Protein AF-A0A965K8Q7-F1 (afdb_monomer_lite)

Foldseek 3Di:
DDLVVVQVVLVVLLVVLVVCVVVVPPCSLVSLVCSLPDPSYDLLSNLVSLLVQLVVCVVVVNLVSNLVSLVSCVVRPDCPDPCNVVSVVVCVVPVCSVPPDDDPPPPDPPDD

Radius of gyration: 16.24 Å; chains: 1; bounding box: 52×31×39 Å

pLDDT: mean 87.87, std 13.24, range [45.31, 97.56]

Structure (mmCIF, N/CA/C/O backbone):
data_AF-A0A965K8Q7-F1
#
_entry.id   AF-A0A965K8Q7-F1
#
loop_
_atom_site.group_PDB
_atom_site.id
_atom_site.type_symbol
_atom_site.label_atom_id
_atom_site.label_alt_id
_atom_site.label_comp_id
_atom_site.label_asym_id
_atom_site.label_entity_id
_atom_site.label_seq_id
_atom_site.pdbx_PDB_ins_code
_atom_site.Cartn_x
_atom_site.Cartn_y
_atom_site.Cartn_z
_atom_site.occupancy
_atom_site.B_iso_or_equiv
_atom_site.auth_seq_id
_atom_site.auth_comp_id
_atom_site.auth_asym_id
_atom_site.auth_atom_id
_atom_site.pdbx_PDB_model_num
ATOM 1 N N . ASN A 1 1 ? -11.328 13.770 20.396 1.00 59.31 1 ASN A N 1
ATOM 2 C CA . ASN A 1 1 ? -11.178 13.138 19.064 1.00 59.31 1 ASN A CA 1
ATOM 3 C C . ASN A 1 1 ? -11.236 11.619 19.219 1.00 59.31 1 ASN A C 1
ATOM 5 O O . ASN A 1 1 ? -10.295 11.060 19.767 1.00 59.31 1 ASN A O 1
ATOM 9 N N . SER A 1 2 ? -12.340 10.969 18.831 1.00 84.88 2 SER A N 1
ATOM 10 C CA . SER A 1 2 ? -12.549 9.521 19.048 1.00 84.88 2 SER A CA 1
ATOM 11 C C . SER A 1 2 ? -11.615 8.665 18.167 1.00 84.88 2 SER A C 1
ATOM 13 O O . SER A 1 2 ? -11.500 8.965 16.974 1.00 84.88 2 SER A O 1
ATOM 15 N N . PRO A 1 3 ? -10.973 7.600 18.696 1.00 83.50 3 PRO A N 1
ATOM 16 C CA . PRO A 1 3 ? -10.180 6.652 17.903 1.00 83.50 3 PRO A CA 1
ATOM 17 C C . PRO A 1 3 ? -10.949 6.058 16.714 1.00 83.50 3 PRO A C 1
ATOM 19 O O . PRO A 1 3 ? -10.395 5.929 15.623 1.00 83.50 3 PRO A O 1
ATOM 22 N N . LEU A 1 4 ? -12.248 5.788 16.891 1.00 87.06 4 LEU A N 1
ATOM 23 C CA . LEU A 1 4 ? -13.119 5.276 15.831 1.00 87.06 4 LEU A CA 1
ATOM 24 C C . LEU A 1 4 ? -13.253 6.271 14.670 1.00 87.06 4 LEU A C 1
ATOM 26 O O . LEU A 1 4 ? -13.121 5.889 13.510 1.00 87.06 4 LEU A O 1
ATOM 30 N N . LEU A 1 5 ? -13.463 7.557 14.970 1.00 89.56 5 LEU A N 1
ATOM 31 C CA . LEU A 1 5 ? -13.584 8.597 13.941 1.00 89.56 5 LEU A CA 1
ATOM 32 C C . LEU A 1 5 ? -12.289 8.740 13.132 1.00 89.56 5 LEU A C 1
ATOM 34 O O . LEU A 1 5 ? -12.339 8.890 11.913 1.00 89.56 5 LEU A O 1
ATOM 38 N N . LYS A 1 6 ? -11.126 8.634 13.787 1.00 85.94 6 LYS A N 1
ATOM 39 C CA . LYS A 1 6 ? -9.825 8.651 13.100 1.00 85.94 6 LYS A CA 1
ATOM 40 C C . LYS A 1 6 ? -9.638 7.440 12.186 1.00 85.94 6 LYS A C 1
ATOM 42 O O . LYS A 1 6 ? -9.162 7.597 11.061 1.00 85.94 6 LYS A O 1
ATOM 47 N N . ALA A 1 7 ? -10.023 6.249 12.644 1.00 88.69 7 ALA A N 1
ATOM 48 C CA . ALA A 1 7 ? -9.950 5.034 11.840 1.00 88.69 7 ALA A CA 1
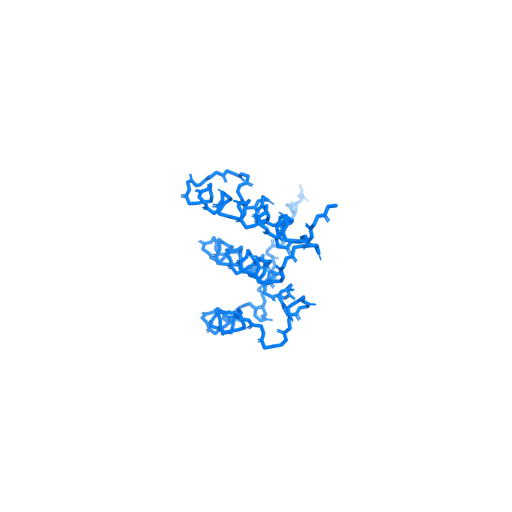ATOM 49 C C . ALA A 1 7 ? -10.856 5.124 10.599 1.00 88.69 7 ALA A C 1
ATOM 51 O O . ALA A 1 7 ? -10.405 4.838 9.490 1.00 88.69 7 ALA A O 1
ATOM 52 N N . LEU A 1 8 ? -12.097 5.601 10.762 1.00 94.00 8 LEU A N 1
ATOM 53 C CA . LEU A 1 8 ? -13.034 5.814 9.653 1.00 94.00 8 LEU A CA 1
ATOM 54 C C . LEU A 1 8 ? -12.523 6.857 8.654 1.00 94.00 8 LEU A C 1
ATOM 56 O O . LEU A 1 8 ? -12.528 6.602 7.451 1.00 94.00 8 LEU A O 1
ATOM 60 N N . ALA A 1 9 ? -12.013 7.994 9.137 1.00 92.81 9 ALA A N 1
ATOM 61 C CA . ALA A 1 9 ? -11.424 9.018 8.277 1.00 92.81 9 ALA A CA 1
ATOM 62 C C . ALA A 1 9 ? -10.213 8.482 7.498 1.00 92.81 9 ALA A C 1
ATOM 64 O O . ALA A 1 9 ? -10.075 8.733 6.304 1.00 92.81 9 ALA A O 1
ATOM 65 N N . THR A 1 10 ? -9.353 7.694 8.150 1.00 94.75 10 THR A N 1
ATOM 66 C CA . THR A 1 10 ? -8.202 7.060 7.492 1.00 94.75 10 THR A CA 1
ATOM 67 C C . THR A 1 10 ? -8.648 6.079 6.417 1.00 94.75 10 THR A C 1
ATOM 69 O O . THR A 1 10 ? -8.096 6.090 5.321 1.00 94.75 10 THR A O 1
ATOM 72 N N . ARG A 1 11 ? -9.682 5.279 6.691 1.00 96.44 11 ARG A N 1
ATOM 73 C CA . ARG A 1 11 ? -10.253 4.350 5.716 1.00 96.44 11 ARG A CA 1
ATOM 74 C C . ARG A 1 11 ? -10.825 5.081 4.500 1.00 96.44 11 ARG A C 1
ATOM 76 O O . ARG A 1 11 ? -10.546 4.683 3.376 1.00 96.44 11 ARG A O 1
ATOM 83 N N . ALA A 1 12 ? -11.566 6.168 4.712 1.00 96.62 12 ALA A N 1
ATOM 84 C CA . ALA A 1 12 ? -12.092 6.992 3.624 1.00 96.62 12 ALA A CA 1
ATOM 85 C C . ALA A 1 12 ? -10.968 7.600 2.768 1.00 96.62 12 ALA A C 1
ATOM 87 O O . ALA A 1 12 ? -11.025 7.532 1.542 1.00 96.62 12 ALA A O 1
ATOM 88 N N . ARG A 1 13 ? -9.911 8.129 3.405 1.00 96.31 13 ARG A N 1
ATOM 89 C CA . ARG A 1 13 ? -8.728 8.639 2.695 1.00 96.31 13 ARG A CA 1
ATOM 90 C C . ARG A 1 13 ? -8.021 7.551 1.900 1.00 96.31 13 ARG A C 1
ATOM 92 O O . ARG A 1 13 ? -7.647 7.803 0.766 1.00 96.31 13 ARG A O 1
ATOM 99 N N . LEU A 1 14 ? -7.865 6.357 2.470 1.00 97.31 14 LEU A N 1
ATOM 100 C CA . LEU A 1 14 ? -7.265 5.223 1.773 1.00 97.31 14 LEU A CA 1
ATOM 101 C C . LEU A 1 14 ? -8.040 4.897 0.496 1.00 97.31 14 LEU A C 1
ATOM 103 O O . LEU A 1 14 ? -7.437 4.865 -0.568 1.00 97.31 14 LEU A O 1
ATOM 107 N N . TYR A 1 15 ? -9.364 4.739 0.577 1.00 97.44 15 TYR A N 1
ATOM 108 C CA . TYR A 1 15 ? -10.180 4.472 -0.612 1.00 97.44 15 TYR A CA 1
ATOM 109 C C . TYR A 1 15 ? -10.080 5.582 -1.658 1.00 97.44 15 TYR A C 1
ATOM 111 O O . TYR A 1 15 ? -9.834 5.286 -2.822 1.00 97.44 15 TYR A O 1
ATOM 119 N N . ALA A 1 16 ? -10.202 6.848 -1.250 1.00 97.31 16 ALA A N 1
ATOM 120 C CA . ALA A 1 16 ? -10.076 7.973 -2.173 1.00 97.31 16 ALA A CA 1
ATOM 121 C C . ALA A 1 16 ? -8.707 7.984 -2.874 1.00 97.31 16 ALA A C 1
ATOM 123 O O . ALA A 1 16 ? -8.629 8.177 -4.083 1.00 97.31 16 ALA A O 1
ATOM 124 N N . THR A 1 17 ? -7.630 7.731 -2.131 1.00 97.56 17 THR A N 1
ATOM 125 C CA . THR A 1 17 ? -6.277 7.653 -2.684 1.00 97.56 17 THR A CA 1
ATOM 126 C C . THR A 1 17 ? -6.115 6.494 -3.666 1.00 97.56 17 THR A C 1
ATOM 128 O O . THR A 1 17 ? -5.474 6.672 -4.695 1.00 97.56 17 THR A O 1
ATOM 131 N N . LEU A 1 18 ? -6.701 5.327 -3.390 1.00 97.19 18 LEU A N 1
ATOM 132 C CA . LEU A 1 18 ? -6.644 4.180 -4.302 1.00 97.19 18 LEU A CA 1
ATOM 133 C C . LEU A 1 18 ? -7.373 4.467 -5.617 1.00 97.19 18 LEU A C 1
ATOM 135 O O . LEU A 1 18 ? -6.849 4.144 -6.674 1.00 97.19 18 LEU A O 1
ATOM 139 N N . THR A 1 19 ? -8.529 5.135 -5.568 1.00 97.50 19 THR A N 1
ATOM 140 C CA . THR A 1 19 ? -9.231 5.582 -6.781 1.00 97.50 19 THR A CA 1
ATOM 141 C C . THR A 1 19 ? -8.377 6.547 -7.598 1.00 97.50 19 THR A C 1
ATOM 143 O O . THR A 1 19 ? -8.271 6.405 -8.808 1.00 97.50 19 THR A O 1
ATOM 146 N N . ARG A 1 20 ? -7.716 7.508 -6.946 1.00 96.81 20 ARG A N 1
ATOM 147 C CA . ARG A 1 20 ? -6.804 8.442 -7.625 1.00 96.81 20 ARG A CA 1
ATOM 148 C C . ARG A 1 20 ? -5.592 7.740 -8.232 1.00 96.81 20 ARG A C 1
ATOM 150 O O . ARG A 1 20 ? -5.138 8.127 -9.304 1.00 96.81 20 ARG A O 1
ATOM 157 N N . LEU A 1 21 ? -5.077 6.714 -7.553 1.00 95.38 21 LEU A N 1
ATOM 158 C CA . LEU A 1 21 ? -3.961 5.910 -8.042 1.00 95.38 21 LEU A CA 1
ATOM 159 C C . LEU A 1 21 ? -4.349 5.147 -9.313 1.00 95.38 21 LEU A C 1
ATOM 161 O O . LEU A 1 21 ? -3.592 5.166 -10.276 1.00 95.38 21 LEU A O 1
ATOM 165 N N . ASP A 1 22 ? -5.538 4.542 -9.327 1.00 94.31 22 ASP A N 1
ATOM 166 C CA . ASP A 1 22 ? -6.096 3.842 -10.493 1.00 94.31 22 ASP A CA 1
ATOM 167 C C . ASP A 1 22 ? -6.311 4.788 -11.691 1.00 94.31 22 ASP A C 1
ATOM 169 O O . ASP A 1 22 ? -6.073 4.429 -12.841 1.00 94.31 22 ASP A O 1
ATOM 173 N N . LEU A 1 23 ? -6.656 6.050 -11.418 1.00 95.88 23 LEU A N 1
ATOM 174 C CA . LEU A 1 23 ? -6.758 7.113 -12.424 1.00 95.88 23 LEU A CA 1
ATOM 175 C C . LEU A 1 23 ? -5.399 7.697 -12.862 1.00 95.88 23 LEU A C 1
ATOM 177 O O . LEU A 1 23 ? -5.362 8.580 -13.720 1.00 95.88 23 LEU A O 1
ATOM 181 N N . GLY A 1 24 ? -4.283 7.242 -12.285 1.00 92.88 24 GLY A N 1
ATOM 182 C CA . GLY A 1 24 ? -2.942 7.726 -12.621 1.00 92.88 24 GLY A CA 1
ATOM 183 C C . GLY A 1 24 ? -2.634 9.144 -12.125 1.00 92.88 24 GLY A C 1
ATOM 184 O O . GLY A 1 24 ? -1.783 9.830 -12.696 1.00 92.88 24 GLY A O 1
ATOM 185 N N . GLU A 1 25 ? -3.311 9.621 -11.076 1.00 95.81 25 GLU A N 1
ATOM 186 C CA . GLU A 1 25 ? -3.036 10.944 -10.514 1.00 95.81 25 GLU A CA 1
ATOM 187 C C . GLU A 1 25 ? -1.646 11.006 -9.857 1.00 95.81 25 GLU A C 1
ATOM 189 O O . GLU A 1 25 ? -1.297 10.195 -8.997 1.00 95.81 25 GLU A O 1
ATOM 194 N N . LYS A 1 26 ? -0.864 12.039 -10.203 1.00 88.19 26 LYS A N 1
ATOM 195 C CA . LYS A 1 26 ? 0.545 12.193 -9.788 1.00 88.19 26 LYS A CA 1
ATOM 196 C C . LYS A 1 26 ? 0.767 12.212 -8.270 1.00 88.19 26 LYS A C 1
ATOM 198 O O . LYS A 1 26 ? 1.838 11.835 -7.808 1.00 88.19 26 LYS A O 1
ATOM 203 N N . GLU A 1 27 ? -0.217 12.663 -7.495 1.00 92.75 27 GLU A N 1
ATOM 204 C CA . GLU A 1 27 ? -0.102 12.811 -6.035 1.00 92.75 27 GLU A CA 1
ATOM 205 C C . GLU A 1 27 ? -0.666 11.616 -5.250 1.00 92.75 27 GLU A C 1
ATOM 207 O O . GLU A 1 27 ? -0.580 11.584 -4.014 1.00 92.75 27 GLU A O 1
ATOM 212 N N . ALA A 1 28 ? -1.242 10.625 -5.939 1.00 94.44 28 ALA A N 1
ATOM 213 C CA . ALA A 1 28 ? -1.890 9.491 -5.293 1.00 94.44 28 ALA A CA 1
ATOM 214 C C . ALA A 1 28 ? -0.891 8.652 -4.485 1.00 94.44 28 ALA A C 1
ATOM 216 O O . ALA A 1 28 ? -1.155 8.312 -3.334 1.00 94.44 28 ALA A O 1
ATOM 217 N N . GLU A 1 29 ? 0.297 8.391 -5.028 1.00 95.06 29 GLU A N 1
ATOM 218 C CA . GLU A 1 29 ? 1.333 7.633 -4.316 1.00 95.06 29 GLU A CA 1
ATOM 219 C C . GLU A 1 29 ? 1.856 8.366 -3.086 1.00 95.06 29 GLU A C 1
ATOM 221 O O . GLU A 1 29 ? 2.009 7.754 -2.032 1.00 95.06 29 GLU A O 1
ATOM 226 N N . THR A 1 30 ? 2.058 9.682 -3.174 1.00 96.25 30 THR A N 1
ATOM 227 C CA . THR A 1 30 ? 2.450 10.507 -2.021 1.00 96.25 30 THR A CA 1
ATOM 228 C C . THR A 1 30 ? 1.379 10.466 -0.932 1.00 96.25 30 THR A C 1
ATOM 230 O O . THR A 1 30 ? 1.679 10.283 0.250 1.00 96.25 30 THR A O 1
ATOM 233 N N . SER A 1 31 ? 0.108 10.565 -1.325 1.00 96.25 31 SER A N 1
ATOM 234 C CA . SER A 1 31 ? -1.020 10.441 -0.402 1.00 96.25 31 SER A CA 1
ATOM 235 C C . SER A 1 31 ? -1.078 9.048 0.232 1.00 96.25 31 SER A C 1
ATOM 237 O O . SER A 1 31 ? -1.351 8.923 1.427 1.00 96.25 31 SER A O 1
ATOM 239 N N . LEU A 1 32 ? -0.770 7.995 -0.525 1.00 97.12 32 LEU A N 1
ATOM 240 C CA . LEU A 1 32 ? -0.780 6.618 -0.038 1.00 97.12 32 LEU A CA 1
ATOM 241 C C . LEU A 1 32 ? 0.385 6.356 0.922 1.00 97.12 32 LEU A C 1
ATOM 243 O O . LEU A 1 32 ? 0.191 5.756 1.981 1.00 97.12 32 LEU A O 1
ATOM 247 N N . ALA A 1 33 ? 1.566 6.885 0.601 1.00 97.06 33 ALA A N 1
ATOM 248 C CA . ALA A 1 33 ? 2.740 6.866 1.464 1.00 97.06 33 ALA A CA 1
ATOM 249 C C . ALA A 1 33 ? 2.457 7.556 2.803 1.00 97.06 33 ALA A C 1
ATOM 251 O O . ALA A 1 33 ? 2.820 7.021 3.850 1.00 97.06 33 ALA A O 1
ATOM 252 N N . SER A 1 34 ? 1.717 8.672 2.802 1.00 96.62 34 SER A N 1
ATOM 253 C CA . SER A 1 34 ? 1.326 9.346 4.047 1.00 96.62 34 SER A CA 1
ATOM 254 C C . SER A 1 34 ? 0.488 8.445 4.969 1.00 96.62 34 SER A C 1
ATOM 256 O O . SER A 1 34 ? 0.690 8.445 6.182 1.00 96.62 34 SER A O 1
ATOM 258 N N . ILE A 1 35 ? -0.398 7.613 4.404 1.00 95.88 35 ILE A N 1
ATOM 259 C CA . ILE A 1 35 ? -1.222 6.657 5.160 1.00 95.88 35 ILE A CA 1
ATOM 260 C C . ILE A 1 35 ? -0.365 5.509 5.693 1.00 95.88 35 ILE A C 1
ATOM 262 O O . ILE A 1 35 ? -0.497 5.146 6.859 1.00 95.88 35 ILE A O 1
ATOM 266 N N . ALA A 1 36 ? 0.527 4.951 4.871 1.00 96.31 36 ALA A N 1
ATOM 267 C CA . ALA A 1 36 ? 1.472 3.923 5.308 1.00 96.31 36 ALA A CA 1
ATOM 268 C C . ALA A 1 36 ? 2.352 4.422 6.474 1.00 96.31 36 ALA A C 1
ATOM 270 O O . ALA A 1 36 ? 2.669 3.686 7.421 1.00 96.31 36 ALA A O 1
ATOM 271 N N . GLU A 1 37 ? 2.738 5.696 6.431 1.00 95.31 37 GLU A N 1
ATOM 272 C CA . GLU A 1 37 ? 3.648 6.278 7.403 1.00 95.31 37 GLU A CA 1
ATOM 273 C C . GLU A 1 37 ? 2.979 6.731 8.709 1.00 95.31 37 GLU A C 1
ATOM 275 O O . GLU A 1 37 ? 3.640 6.669 9.753 1.00 95.31 37 GLU A O 1
ATOM 280 N N . ASP A 1 38 ? 1.686 7.071 8.684 1.00 93.25 38 ASP A N 1
ATOM 281 C CA . ASP A 1 38 ? 0.904 7.550 9.831 1.00 93.25 38 ASP A CA 1
ATOM 282 C C . ASP A 1 38 ? 0.855 6.522 10.974 1.00 93.25 38 ASP A C 1
ATOM 284 O O . ASP A 1 38 ? 0.174 5.503 10.906 1.00 93.25 38 ASP A O 1
ATOM 288 N N . LYS A 1 39 ? 1.569 6.800 12.071 1.00 90.00 39 LYS A N 1
ATOM 289 C CA . LYS A 1 39 ? 1.617 5.935 13.267 1.00 90.00 39 LYS A CA 1
ATOM 290 C C . LYS A 1 39 ? 0.314 5.924 14.071 1.00 90.00 39 LYS A C 1
ATOM 292 O O . LYS A 1 39 ? 0.190 5.138 15.002 1.00 90.00 39 LYS A O 1
ATOM 297 N N . THR A 1 40 ? -0.617 6.820 13.763 1.00 89.00 40 THR A N 1
ATOM 298 C CA . THR A 1 40 ? -1.915 6.918 14.438 1.00 89.00 40 THR A CA 1
ATOM 299 C C . THR A 1 40 ? -3.024 6.183 13.686 1.00 89.00 40 THR A C 1
ATOM 301 O O . THR A 1 40 ? -4.120 6.016 14.225 1.00 89.00 40 THR A O 1
ATOM 304 N N . ALA A 1 41 ? -2.742 5.730 12.462 1.00 90.62 41 ALA A N 1
ATOM 305 C CA . ALA A 1 41 ? -3.637 4.907 11.669 1.00 90.62 41 ALA A CA 1
ATOM 306 C C . ALA A 1 41 ? -3.634 3.442 12.152 1.00 90.62 41 ALA A C 1
ATOM 308 O O . ALA A 1 41 ? -2.608 2.951 12.622 1.00 90.62 41 ALA A O 1
ATOM 309 N N . PRO A 1 42 ? -4.751 2.707 11.996 1.00 90.94 42 PRO A N 1
ATOM 310 C CA . PRO A 1 42 ? -4.772 1.265 12.223 1.00 90.94 42 PRO A CA 1
ATOM 311 C C . PRO A 1 42 ? -3.748 0.534 11.345 1.00 90.94 42 PRO A C 1
ATOM 313 O O . PRO A 1 42 ? -3.709 0.758 10.132 1.00 90.94 42 PRO A O 1
ATOM 316 N N . ASP A 1 43 ? -2.986 -0.392 11.930 1.00 92.00 43 ASP A N 1
ATOM 317 C CA . ASP A 1 43 ? -1.950 -1.164 11.224 1.00 92.00 43 ASP A CA 1
ATOM 318 C C . ASP A 1 43 ? -2.487 -1.906 10.001 1.00 92.00 43 ASP A C 1
ATOM 320 O O . ASP A 1 43 ? -1.818 -1.974 8.972 1.00 92.00 43 ASP A O 1
ATOM 324 N N . THR A 1 44 ? -3.745 -2.347 10.049 1.00 92.81 44 THR A N 1
ATOM 325 C CA . THR A 1 44 ? -4.410 -2.959 8.899 1.00 92.81 44 THR A CA 1
ATOM 326 C C . THR A 1 44 ? -4.508 -2.023 7.699 1.00 92.81 44 THR A C 1
ATOM 328 O O . THR A 1 44 ? -4.270 -2.450 6.576 1.00 92.81 44 THR A O 1
ATOM 331 N N . LEU A 1 45 ? -4.798 -0.739 7.899 1.00 94.81 45 LEU A N 1
ATOM 332 C CA . LEU A 1 45 ? -4.869 0.215 6.787 1.00 94.81 45 LEU A CA 1
ATOM 333 C C . 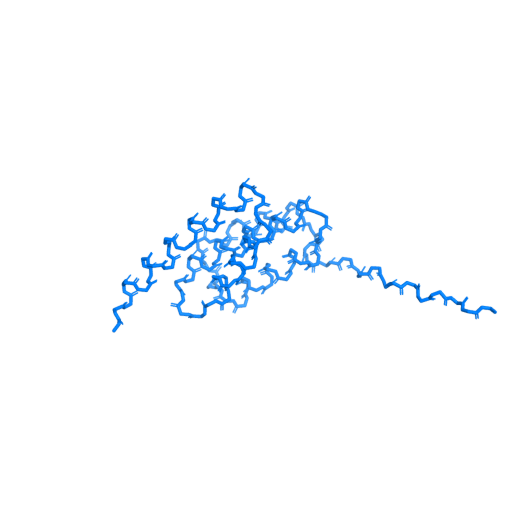LEU A 1 45 ? -3.470 0.593 6.290 1.00 94.81 45 LEU A C 1
ATOM 335 O O . LEU A 1 45 ? -3.251 0.731 5.088 1.00 94.81 45 LEU A O 1
ATOM 339 N N . ARG A 1 46 ? -2.515 0.710 7.217 1.00 95.00 46 ARG A N 1
ATOM 340 C CA . ARG A 1 46 ? -1.116 1.034 6.912 1.00 95.00 46 ARG A CA 1
ATOM 341 C C . ARG A 1 46 ? -0.452 -0.069 6.096 1.00 95.00 46 ARG A C 1
ATOM 343 O O . ARG A 1 46 ? 0.172 0.222 5.085 1.00 95.00 46 ARG A O 1
ATOM 350 N N . GLY A 1 47 ? -0.615 -1.324 6.510 1.00 95.31 47 GLY A N 1
ATOM 351 C CA . GLY A 1 47 ? -0.040 -2.473 5.817 1.00 95.31 47 GLY A CA 1
ATOM 352 C C . GLY A 1 47 ? -0.599 -2.646 4.408 1.00 95.31 47 GLY A C 1
ATOM 353 O O . GLY A 1 47 ? 0.169 -2.907 3.489 1.00 95.31 47 GLY A O 1
ATOM 354 N N . TYR A 1 48 ? -1.895 -2.386 4.205 1.00 96.31 48 TYR A N 1
ATOM 355 C CA . TYR A 1 48 ? -2.470 -2.400 2.860 1.00 96.31 48 TYR A CA 1
ATOM 356 C C . TYR A 1 48 ? -1.852 -1.319 1.967 1.00 96.31 48 TYR A C 1
ATOM 358 O O . TYR A 1 48 ? -1.442 -1.600 0.844 1.00 96.31 48 TYR A O 1
ATOM 366 N N . ALA A 1 49 ? -1.709 -0.093 2.484 1.00 97.06 49 ALA A N 1
ATOM 367 C CA . ALA A 1 49 ? -1.046 0.986 1.757 1.00 97.06 49 ALA A CA 1
ATOM 368 C C . ALA A 1 49 ? 0.402 0.622 1.376 1.00 97.06 49 ALA A C 1
ATOM 370 O O . ALA A 1 49 ? 0.810 0.869 0.244 1.00 97.06 49 ALA A O 1
ATOM 371 N N . MET A 1 50 ? 1.157 -0.017 2.279 1.00 97.31 50 MET A N 1
ATOM 372 C CA . MET A 1 50 ? 2.520 -0.492 1.999 1.00 97.31 50 MET A CA 1
ATOM 373 C C . MET A 1 50 ? 2.557 -1.554 0.893 1.00 97.31 50 MET A C 1
ATOM 375 O O . MET A 1 50 ? 3.413 -1.463 0.017 1.00 97.31 50 MET A O 1
ATOM 379 N N . ILE A 1 51 ? 1.628 -2.520 0.885 1.00 96.31 51 ILE A N 1
ATOM 380 C CA . ILE A 1 51 ? 1.548 -3.538 -0.179 1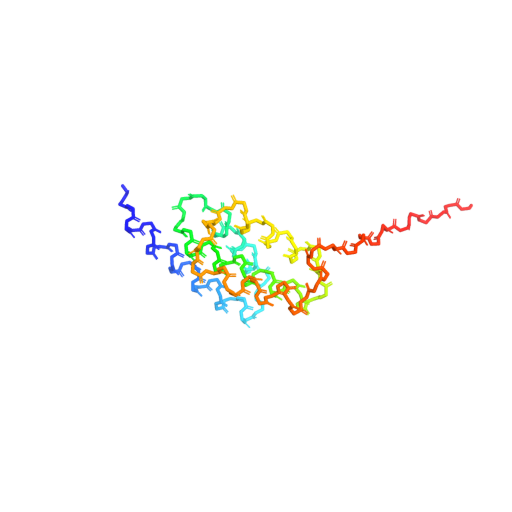.00 96.31 51 ILE A CA 1
ATOM 381 C C . ILE A 1 51 ? 1.270 -2.904 -1.537 1.00 96.31 51 ILE A C 1
ATOM 383 O O . ILE A 1 51 ? 1.919 -3.249 -2.524 1.00 96.31 51 ILE A O 1
ATOM 387 N N . ILE A 1 52 ? 0.322 -1.971 -1.603 1.00 97.06 52 ILE A N 1
ATOM 388 C CA . ILE A 1 52 ? 0.007 -1.296 -2.862 1.00 97.06 52 ILE A CA 1
ATOM 389 C C . ILE A 1 52 ? 1.209 -0.479 -3.342 1.00 97.06 52 ILE A C 1
ATOM 391 O O . ILE A 1 52 ? 1.568 -0.568 -4.509 1.00 97.06 52 ILE A O 1
ATOM 395 N N . LEU A 1 53 ? 1.899 0.241 -2.453 1.00 97.38 53 LEU A N 1
ATOM 396 C CA . LEU A 1 53 ? 3.114 0.978 -2.812 1.00 97.38 53 LEU A CA 1
ATOM 397 C C . LEU A 1 53 ? 4.247 0.060 -3.294 1.00 97.38 53 LEU A C 1
ATOM 399 O O . LEU A 1 53 ? 4.954 0.417 -4.237 1.00 97.38 53 LEU A O 1
ATOM 403 N N . ALA A 1 54 ? 4.411 -1.118 -2.685 1.00 96.31 54 ALA A N 1
ATOM 404 C CA . ALA A 1 54 ? 5.392 -2.104 -3.125 1.00 96.31 54 ALA A CA 1
ATOM 405 C C . ALA A 1 54 ? 5.080 -2.621 -4.538 1.00 96.31 54 ALA A C 1
ATOM 407 O O . ALA A 1 54 ? 5.949 -2.586 -5.406 1.00 96.31 54 ALA A O 1
ATOM 408 N N . ASN A 1 55 ? 3.831 -3.021 -4.791 1.00 95.31 55 ASN A N 1
ATOM 409 C CA . ASN A 1 55 ? 3.379 -3.472 -6.110 1.00 95.31 55 ASN A CA 1
ATOM 410 C C . ASN A 1 55 ? 3.511 -2.377 -7.177 1.00 95.31 55 ASN A C 1
ATOM 412 O O . ASN A 1 55 ? 4.008 -2.626 -8.271 1.00 95.31 55 ASN A O 1
ATOM 416 N N . THR A 1 56 ? 3.121 -1.145 -6.853 1.00 94.94 56 THR A N 1
ATOM 417 C CA . THR A 1 56 ? 3.244 -0.002 -7.764 1.00 94.94 56 THR A CA 1
ATOM 418 C C . THR A 1 56 ? 4.702 0.281 -8.134 1.00 94.94 56 THR A C 1
ATOM 420 O O . THR A 1 56 ? 4.996 0.581 -9.291 1.00 94.94 56 THR A O 1
ATOM 423 N N . ALA A 1 57 ? 5.635 0.140 -7.187 1.00 94.56 57 ALA A N 1
ATOM 424 C CA . ALA A 1 57 ? 7.064 0.261 -7.464 1.00 94.56 57 ALA A CA 1
ATOM 425 C C . ALA A 1 57 ? 7.582 -0.890 -8.350 1.00 94.56 57 ALA A C 1
ATOM 427 O O . ALA A 1 57 ? 8.280 -0.633 -9.332 1.00 94.56 57 ALA A O 1
ATOM 428 N N . LEU A 1 58 ? 7.179 -2.135 -8.076 1.00 93.62 58 LEU A N 1
ATOM 429 C CA . LEU A 1 58 ? 7.536 -3.301 -8.897 1.00 93.62 58 LEU A CA 1
ATOM 430 C C . LEU A 1 58 ? 7.048 -3.184 -10.341 1.00 93.62 58 LEU A C 1
ATOM 432 O O . LEU A 1 58 ? 7.815 -3.452 -11.261 1.00 93.62 58 LEU A O 1
ATOM 436 N N . ASN A 1 59 ? 5.827 -2.691 -10.555 1.00 92.19 59 ASN A N 1
ATOM 437 C CA . ASN A 1 59 ? 5.280 -2.459 -11.895 1.00 92.19 59 ASN A CA 1
ATOM 438 C C . ASN A 1 59 ? 6.109 -1.460 -12.722 1.00 92.19 59 ASN A C 1
ATOM 440 O O . ASN A 1 59 ? 6.017 -1.444 -13.947 1.00 92.19 59 ASN A O 1
ATOM 444 N N . ARG A 1 60 ? 6.936 -0.633 -12.069 1.00 92.06 60 ARG A N 1
ATOM 445 C CA . ARG A 1 60 ? 7.889 0.281 -12.717 1.00 92.06 60 ARG A CA 1
ATOM 446 C C . ARG A 1 60 ? 9.319 -0.260 -12.788 1.00 92.06 60 ARG A C 1
ATOM 448 O O . ARG A 1 60 ? 10.214 0.466 -13.212 1.00 92.06 60 ARG A O 1
ATOM 455 N N . GLY A 1 61 ? 9.555 -1.491 -12.342 1.00 90.44 61 GLY A N 1
ATOM 456 C CA . GLY A 1 61 ? 10.894 -2.069 -12.205 1.00 90.44 61 GLY A CA 1
ATOM 457 C C . GLY A 1 61 ? 11.702 -1.497 -11.034 1.00 90.44 61 GLY A C 1
ATOM 458 O O . GLY A 1 61 ? 12.902 -1.745 -10.932 1.00 90.44 61 GLY A O 1
ATOM 459 N N . ASP A 1 62 ? 11.075 -0.746 -10.127 1.00 92.06 62 ASP A N 1
ATOM 460 C CA . ASP A 1 62 ? 11.739 -0.105 -8.994 1.00 92.06 62 ASP A CA 1
ATOM 461 C C . ASP A 1 62 ? 11.775 -1.037 -7.773 1.00 92.06 62 ASP A C 1
ATOM 463 O O . ASP A 1 62 ? 11.040 -0.890 -6.791 1.00 92.06 62 ASP A O 1
ATOM 467 N N . SER A 1 63 ? 12.658 -2.035 -7.848 1.00 91.31 63 SER A N 1
ATOM 468 C CA . SER A 1 63 ? 12.831 -3.040 -6.788 1.00 91.31 63 SER A CA 1
ATOM 469 C C . SER A 1 63 ? 13.323 -2.435 -5.465 1.00 91.31 63 SER A C 1
ATOM 471 O O . SER A 1 63 ? 13.039 -2.975 -4.398 1.00 91.31 63 SER A O 1
ATOM 473 N N . ILE A 1 64 ? 14.030 -1.300 -5.506 1.00 91.50 64 ILE A N 1
ATOM 474 C CA . ILE A 1 64 ? 14.565 -0.632 -4.309 1.00 91.50 64 ILE A CA 1
ATOM 475 C C . ILE A 1 64 ? 13.427 -0.004 -3.506 1.00 91.50 64 ILE A C 1
ATOM 477 O O . ILE A 1 64 ? 13.314 -0.242 -2.299 1.00 91.50 64 ILE A O 1
ATOM 481 N N . ASN A 1 65 ? 12.552 0.768 -4.160 1.00 92.62 65 ASN A N 1
ATOM 482 C CA . ASN A 1 65 ? 11.398 1.339 -3.470 1.00 92.62 65 ASN A CA 1
ATOM 483 C C . ASN A 1 65 ? 10.389 0.265 -3.062 1.00 92.62 65 ASN A C 1
ATOM 485 O O . ASN A 1 65 ? 9.794 0.381 -1.990 1.00 92.62 65 ASN A O 1
ATOM 489 N N . ALA A 1 66 ? 10.239 -0.811 -3.836 1.00 95.25 66 ALA A N 1
ATOM 490 C CA . ALA A 1 66 ? 9.424 -1.943 -3.414 1.00 95.25 66 ALA A CA 1
ATOM 491 C C . ALA A 1 66 ? 9.964 -2.592 -2.126 1.00 95.25 66 ALA A C 1
ATOM 493 O O . ALA A 1 66 ? 9.231 -2.732 -1.142 1.00 95.25 66 ALA A O 1
ATOM 494 N N . ALA A 1 67 ? 11.268 -2.889 -2.078 1.00 94.19 67 ALA A N 1
ATOM 495 C CA . ALA A 1 67 ? 11.922 -3.456 -0.901 1.00 94.19 67 ALA A CA 1
ATOM 496 C C . ALA A 1 67 ? 11.826 -2.527 0.321 1.00 94.19 67 ALA A C 1
ATOM 498 O O . ALA A 1 67 ? 11.653 -2.997 1.447 1.00 94.19 67 ALA A O 1
ATOM 499 N N . LYS A 1 68 ? 11.880 -1.200 0.129 1.00 95.12 68 LYS A N 1
ATOM 500 C CA . LYS A 1 68 ? 11.658 -0.220 1.207 1.00 95.12 68 LYS A CA 1
ATOM 501 C C . LYS A 1 68 ? 10.313 -0.447 1.904 1.00 95.12 68 LYS A C 1
ATOM 503 O O . LYS A 1 68 ? 10.274 -0.444 3.135 1.00 95.12 68 LYS A O 1
ATOM 508 N N . TRP A 1 69 ? 9.229 -0.639 1.151 1.00 96.12 69 TRP A N 1
ATOM 509 C CA . TRP A 1 69 ? 7.891 -0.832 1.721 1.00 96.12 69 TRP A CA 1
ATOM 510 C C . TRP A 1 69 ? 7.740 -2.185 2.415 1.00 96.12 69 TRP A C 1
ATOM 512 O O . TRP A 1 69 ? 7.186 -2.235 3.511 1.00 96.12 69 TRP A O 1
ATOM 522 N N . ILE A 1 70 ? 8.319 -3.250 1.858 1.00 94.94 70 ILE A N 1
ATOM 523 C CA . ILE A 1 70 ? 8.328 -4.580 2.489 1.00 94.94 70 ILE A CA 1
ATOM 524 C C . ILE A 1 70 ? 9.107 -4.575 3.805 1.00 94.94 70 ILE A C 1
ATOM 526 O O . ILE A 1 70 ? 8.582 -4.984 4.840 1.00 94.94 70 ILE A O 1
ATOM 530 N N . ASN A 1 71 ? 10.300 -3.985 3.815 1.00 92.94 71 ASN A N 1
ATOM 531 C CA . ASN A 1 71 ? 11.080 -3.810 5.040 1.00 92.94 71 ASN A CA 1
ATOM 532 C C . ASN A 1 71 ? 10.349 -2.944 6.077 1.00 92.94 71 ASN A C 1
ATOM 534 O O . ASN A 1 71 ? 10.541 -3.099 7.285 1.00 92.94 71 ASN A O 1
ATOM 538 N N . LEU A 1 72 ? 9.528 -1.991 5.627 1.00 93.12 72 LEU A N 1
ATOM 539 C CA . LEU A 1 72 ? 8.717 -1.176 6.522 1.00 93.12 72 LEU A CA 1
ATOM 540 C C . LEU A 1 72 ? 7.586 -1.987 7.161 1.00 93.12 72 LEU A C 1
ATOM 542 O O . LEU A 1 72 ? 7.300 -1.771 8.340 1.00 93.12 72 LEU A O 1
ATOM 546 N N . MET A 1 73 ? 6.986 -2.923 6.422 1.00 93.94 73 MET A N 1
ATOM 547 C CA . MET A 1 73 ? 5.990 -3.851 6.957 1.00 93.94 73 MET A CA 1
ATOM 548 C C . MET A 1 73 ? 6.588 -4.720 8.061 1.00 93.94 73 MET A C 1
ATOM 550 O O . MET A 1 73 ? 6.010 -4.778 9.141 1.00 93.94 73 MET A O 1
ATOM 554 N N . ASP A 1 74 ? 7.773 -5.298 7.850 1.00 90.06 74 ASP A N 1
ATOM 555 C CA . ASP A 1 74 ? 8.447 -6.131 8.862 1.00 90.06 74 ASP A CA 1
ATOM 556 C C . ASP A 1 74 ? 8.750 -5.373 10.157 1.00 90.06 74 ASP A C 1
ATOM 558 O O . ASP A 1 74 ? 8.692 -5.927 11.252 1.00 90.06 74 ASP A O 1
ATOM 562 N N . LYS A 1 75 ? 9.051 -4.076 10.046 1.00 90.38 75 LYS A N 1
ATOM 563 C CA . LYS A 1 75 ? 9.350 -3.223 11.203 1.00 90.38 75 LYS A CA 1
ATOM 564 C C . LYS A 1 75 ? 8.111 -2.758 11.961 1.00 90.38 75 LYS A C 1
ATOM 566 O O . LYS A 1 75 ? 8.247 -2.298 13.093 1.00 90.38 75 LYS A O 1
ATOM 571 N N . ARG A 1 76 ? 6.940 -2.736 11.319 1.00 87.88 76 ARG A N 1
ATOM 572 C CA . ARG A 1 76 ? 5.763 -2.015 11.834 1.00 87.88 76 ARG A CA 1
ATOM 573 C C .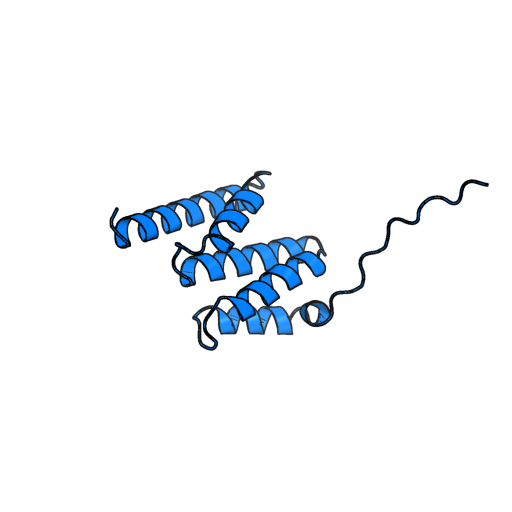 ARG A 1 76 ? 4.545 -2.888 12.057 1.00 87.88 76 ARG A C 1
ATOM 575 O O . ARG A 1 76 ? 3.723 -2.525 12.889 1.00 87.88 76 ARG A O 1
ATOM 582 N N . LEU A 1 77 ? 4.404 -3.976 11.313 1.00 87.31 77 LEU A N 1
ATOM 583 C CA . LEU A 1 77 ? 3.291 -4.900 11.451 1.00 87.31 77 LEU A CA 1
ATOM 584 C C . LEU A 1 77 ? 3.680 -6.038 12.393 1.00 87.31 77 LEU A C 1
ATOM 586 O O . LEU A 1 77 ? 4.841 -6.432 12.481 1.00 87.31 77 LEU A O 1
ATOM 590 N N . LEU A 1 78 ? 2.691 -6.577 13.101 1.00 84.38 78 LEU A N 1
ATOM 591 C CA . LEU A 1 78 ? 2.894 -7.755 13.939 1.00 84.38 78 LEU A CA 1
ATOM 592 C C . LEU A 1 78 ? 3.263 -8.981 13.073 1.00 84.38 78 LEU A C 1
ATOM 594 O O . LEU A 1 78 ? 2.772 -9.090 11.950 1.00 84.38 78 LEU A O 1
ATOM 598 N N . PRO A 1 79 ? 4.050 -9.947 13.588 1.00 77.50 79 PRO A N 1
ATOM 599 C CA . PRO A 1 79 ? 4.488 -11.119 12.817 1.00 77.50 79 PRO A CA 1
ATOM 600 C C . PRO A 1 79 ? 3.352 -11.923 12.153 1.00 77.50 79 PRO A C 1
ATOM 602 O O . PRO A 1 79 ? 3.517 -12.424 11.044 1.00 77.50 79 PRO A O 1
ATOM 605 N N . ASN A 1 80 ? 2.168 -11.962 12.775 1.00 85.88 80 ASN A N 1
ATOM 606 C CA . ASN A 1 80 ? 0.975 -12.663 12.278 1.00 85.88 80 ASN A CA 1
ATOM 607 C C . ASN A 1 80 ? -0.111 -11.693 11.782 1.00 85.88 80 ASN A C 1
ATOM 609 O O . ASN A 1 80 ? -1.306 -11.935 11.950 1.00 85.88 80 ASN A O 1
ATOM 613 N N . HIS A 1 81 ? 0.293 -10.536 11.259 1.00 92.12 81 HIS A N 1
ATOM 614 C CA . HIS A 1 81 ? -0.641 -9.550 10.738 1.00 92.12 81 HIS A CA 1
ATOM 615 C C . HIS A 1 81 ? -1.362 -10.078 9.483 1.00 92.12 81 HIS A C 1
ATOM 617 O O . HIS A 1 81 ? -0.824 -10.887 8.734 1.00 92.12 81 HIS A O 1
ATOM 623 N N . VAL A 1 82 ? -2.559 -9.556 9.197 1.00 94.44 82 VAL A N 1
ATOM 624 C CA . VAL A 1 82 ? -3.425 -10.001 8.080 1.00 94.44 82 VAL A CA 1
ATOM 625 C C . VAL A 1 82 ? -2.760 -9.921 6.698 1.00 94.44 82 VAL A C 1
ATOM 627 O O . VAL A 1 82 ? -3.211 -10.570 5.771 1.00 94.44 82 VAL A O 1
ATOM 630 N N . TRP A 1 83 ? -1.703 -9.113 6.569 1.00 94.19 83 TRP A N 1
ATOM 631 C CA . TRP A 1 83 ? -0.977 -8.859 5.318 1.00 94.19 83 TRP A CA 1
ATOM 632 C C . TRP A 1 83 ? 0.334 -9.644 5.223 1.00 94.19 83 TRP A C 1
ATOM 634 O O . TRP A 1 83 ? 1.110 -9.442 4.290 1.00 94.19 83 TRP A O 1
ATOM 644 N N . THR A 1 84 ? 0.630 -10.492 6.213 1.00 91.12 84 THR A N 1
ATOM 645 C CA . THR A 1 84 ? 1.850 -11.302 6.224 1.00 91.12 84 THR A CA 1
ATOM 646 C C . THR A 1 84 ? 1.877 -12.254 5.029 1.00 91.12 84 THR A C 1
ATOM 648 O O . THR A 1 84 ? 2.924 -12.385 4.396 1.00 91.12 84 THR A O 1
ATOM 651 N N . ASP A 1 85 ? 0.744 -12.863 4.674 1.00 91.62 85 ASP A N 1
ATOM 652 C CA . ASP A 1 85 ? 0.671 -13.805 3.556 1.00 91.62 85 ASP A CA 1
ATOM 653 C C . ASP A 1 85 ? 0.868 -13.117 2.205 1.00 91.62 85 ASP A C 1
ATOM 655 O O . ASP A 1 85 ? 1.700 -13.571 1.422 1.00 91.62 85 ASP A O 1
ATOM 659 N N . ASP A 1 86 ? 0.209 -11.981 1.964 1.00 93.81 86 ASP A N 1
ATOM 660 C CA . ASP A 1 86 ? 0.406 -11.176 0.755 1.00 93.81 86 ASP A CA 1
ATOM 661 C C . ASP A 1 86 ? 1.856 -10.685 0.620 1.00 93.81 86 ASP A C 1
ATOM 663 O O . ASP A 1 86 ? 2.456 -10.774 -0.451 1.00 93.81 86 ASP A O 1
ATOM 667 N N . LYS A 1 87 ? 2.466 -10.227 1.721 1.00 92.75 87 LYS A N 1
ATOM 668 C CA . LYS A 1 87 ? 3.886 -9.845 1.752 1.00 92.75 87 LYS A CA 1
ATOM 669 C C . LYS A 1 87 ? 4.785 -11.034 1.402 1.00 92.75 87 LYS A C 1
ATOM 671 O O . LYS A 1 87 ? 5.686 -10.911 0.577 1.00 92.75 87 LYS A O 1
ATOM 676 N N . ASN A 1 88 ? 4.547 -12.193 2.017 1.00 92.06 88 ASN A N 1
ATOM 677 C CA . ASN A 1 88 ? 5.323 -13.409 1.769 1.00 92.06 88 ASN A CA 1
ATOM 678 C C . ASN A 1 88 ? 5.120 -13.945 0.349 1.00 92.06 88 ASN A C 1
ATOM 680 O O . ASN A 1 88 ? 6.012 -14.596 -0.194 1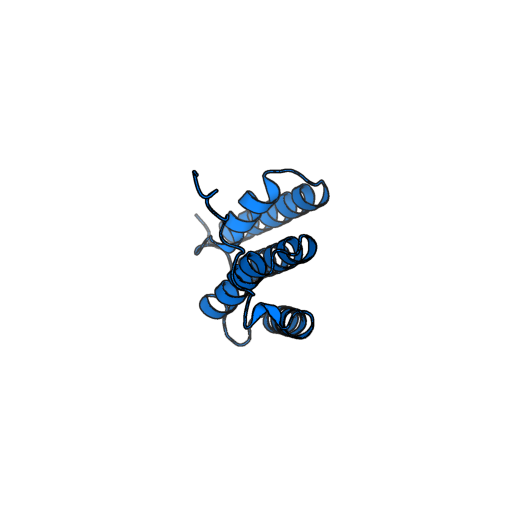.00 92.06 88 ASN A O 1
ATOM 684 N N . TRP A 1 89 ? 3.944 -13.733 -0.237 1.00 92.62 89 TRP A N 1
ATOM 685 C CA . TRP A 1 89 ? 3.688 -14.031 -1.637 1.00 92.62 89 TRP A CA 1
ATOM 686 C C . TRP A 1 89 ? 4.496 -13.095 -2.539 1.00 92.62 89 TRP A C 1
ATOM 688 O O . TRP A 1 89 ? 5.212 -13.587 -3.406 1.00 92.62 89 TRP A O 1
ATOM 698 N N . LEU A 1 90 ? 4.496 -11.787 -2.259 1.00 92.44 90 LEU A N 1
ATOM 699 C CA . LEU A 1 90 ? 5.241 -10.805 -3.050 1.00 92.44 90 LEU A CA 1
ATOM 700 C C . LEU A 1 90 ? 6.757 -11.039 -3.015 1.00 92.44 90 LEU A C 1
ATOM 702 O O . LEU A 1 90 ? 7.433 -10.978 -4.034 1.00 92.44 90 LEU A O 1
ATOM 706 N N . VAL A 1 91 ? 7.304 -11.363 -1.843 1.00 91.81 91 VAL A N 1
ATOM 707 C CA . VAL A 1 91 ? 8.727 -11.714 -1.696 1.00 91.81 91 VAL A CA 1
ATOM 708 C C . VAL A 1 91 ? 9.074 -13.003 -2.448 1.00 91.81 91 VAL A C 1
ATOM 710 O O . VAL A 1 91 ? 10.184 -13.144 -2.955 1.00 91.81 91 VAL A O 1
ATOM 713 N N . ARG A 1 92 ? 8.136 -13.954 -2.535 1.00 92.31 92 ARG A N 1
ATOM 714 C CA . ARG A 1 92 ? 8.326 -15.188 -3.307 1.00 92.31 92 ARG A CA 1
ATOM 715 C C . ARG A 1 92 ? 8.251 -14.952 -4.813 1.00 92.31 92 ARG A C 1
ATOM 717 O O . ARG A 1 92 ? 9.004 -15.599 -5.535 1.00 92.31 92 ARG A O 1
ATOM 724 N N . SER A 1 93 ? 7.370 -14.066 -5.278 1.00 90.38 93 SER A N 1
ATOM 725 C CA . SER A 1 93 ? 7.287 -13.704 -6.697 1.00 90.38 93 SER A CA 1
ATOM 726 C C . SER A 1 93 ? 8.477 -12.856 -7.139 1.00 90.38 93 SER A C 1
ATOM 728 O O . SER A 1 93 ? 8.949 -13.019 -8.256 1.00 90.38 93 SER A O 1
ATOM 730 N N . GLU A 1 94 ? 8.998 -12.012 -6.246 1.00 90.44 94 GLU A N 1
ATOM 731 C CA . GLU A 1 94 ? 10.108 -11.096 -6.515 1.00 90.44 94 GLU A CA 1
ATOM 732 C C . GLU A 1 94 ? 11.256 -11.299 -5.508 1.00 90.44 94 GLU A C 1
ATOM 734 O O . GLU A 1 94 ? 11.413 -10.525 -4.557 1.00 90.44 94 GLU A O 1
ATOM 739 N N . PRO A 1 95 ? 12.116 -12.320 -5.700 1.00 84.94 95 PRO A N 1
ATOM 740 C CA . PRO A 1 95 ? 13.228 -12.600 -4.787 1.00 84.94 95 PRO A CA 1
ATOM 741 C C . PRO A 1 95 ? 14.235 -11.446 -4.654 1.00 84.94 95 PRO A C 1
ATOM 743 O O . PRO A 1 95 ? 14.941 -11.349 -3.647 1.00 84.94 95 PRO A O 1
ATOM 746 N N . SER A 1 96 ? 14.290 -10.548 -5.645 1.00 82.81 96 SER A N 1
ATOM 747 C CA . SER A 1 96 ? 15.096 -9.319 -5.623 1.00 82.81 96 SER A CA 1
ATOM 748 C C . SER A 1 96 ? 14.725 -8.386 -4.466 1.00 82.81 96 SER A C 1
ATOM 750 O O . SER A 1 96 ? 15.548 -7.578 -4.054 1.00 82.81 96 SER A O 1
ATOM 752 N N . LEU A 1 97 ? 13.534 -8.519 -3.876 1.00 85.50 97 LEU A N 1
ATOM 753 C CA . LEU A 1 97 ? 13.121 -7.735 -2.710 1.00 85.50 97 LEU A CA 1
ATOM 754 C C . LEU A 1 97 ? 13.941 -8.044 -1.452 1.00 85.50 97 LEU A C 1
ATOM 756 O O . LEU A 1 97 ? 14.050 -7.187 -0.576 1.00 85.50 97 LEU A O 1
ATOM 760 N N . LEU A 1 98 ? 14.526 -9.244 -1.364 1.00 81.38 98 LEU A N 1
ATOM 761 C CA . LEU A 1 98 ? 15.406 -9.632 -0.258 1.00 81.38 98 LEU A CA 1
ATOM 762 C C . LEU A 1 98 ? 16.802 -9.017 -0.395 1.00 81.38 98 LEU A C 1
ATOM 764 O O . LEU A 1 98 ? 17.413 -8.658 0.605 1.00 81.38 98 LEU A O 1
ATOM 768 N N . ASN A 1 99 ? 17.282 -8.887 -1.633 1.00 76.56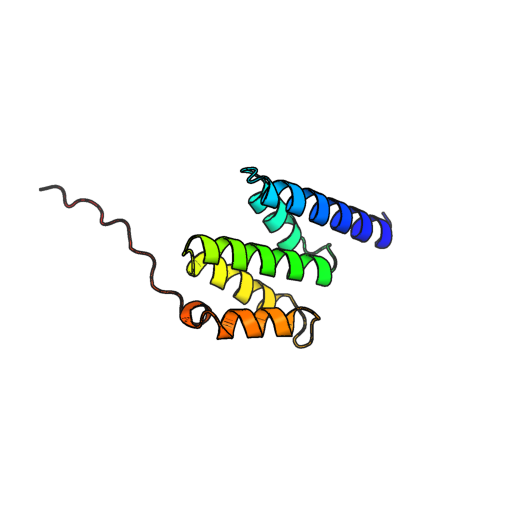 99 ASN A N 1
ATOM 769 C CA . ASN A 1 99 ? 18.591 -8.344 -1.987 1.00 76.56 99 ASN A CA 1
ATOM 770 C C . ASN A 1 99 ? 18.434 -7.417 -3.202 1.00 76.56 99 ASN A C 1
ATOM 772 O O . ASN A 1 99 ? 18.711 -7.841 -4.330 1.00 76.56 99 ASN A O 1
ATOM 776 N N . PRO A 1 100 ? 17.951 -6.176 -3.008 1.00 62.91 100 PRO A N 1
ATOM 777 C CA . PRO A 1 100 ? 17.707 -5.280 -4.127 1.00 62.91 100 PRO A CA 1
ATOM 778 C C . PRO A 1 100 ? 19.030 -4.958 -4.835 1.00 62.91 100 PRO A C 1
ATOM 780 O O . PRO A 1 100 ? 20.044 -4.740 -4.161 1.00 62.91 100 PRO A O 1
ATOM 783 N N . PRO A 1 101 ? 19.053 -4.933 -6.181 1.00 63.75 101 PRO A N 1
ATOM 784 C CA . PRO A 1 101 ? 20.260 -4.601 -6.922 1.00 63.75 101 PRO A CA 1
ATOM 785 C C . PRO A 1 101 ? 20.738 -3.191 -6.544 1.00 63.75 101 PRO A C 1
ATOM 787 O O . PRO A 1 101 ? 19.912 -2.318 -6.256 1.00 63.75 101 PRO A O 1
ATOM 790 N N . PRO A 1 102 ? 22.060 -2.940 -6.537 1.00 60.00 102 PRO A N 1
ATOM 791 C CA . PRO A 1 102 ? 22.577 -1.602 -6.298 1.00 60.00 102 PRO A CA 1
ATOM 792 C C . PRO A 1 102 ? 22.011 -0.642 -7.348 1.00 60.00 102 PRO A C 1
ATOM 794 O O . PRO A 1 102 ? 21.962 -0.965 -8.536 1.00 60.00 102 PRO A O 1
ATOM 797 N N . THR A 1 103 ? 21.587 0.547 -6.915 1.00 57.94 103 THR A N 1
ATOM 798 C CA . THR A 1 103 ? 21.193 1.628 -7.825 1.00 57.94 103 THR A CA 1
ATOM 799 C C . THR A 1 103 ? 22.331 1.870 -8.818 1.00 57.94 103 THR A C 1
ATOM 801 O O . THR A 1 103 ? 23.470 2.024 -8.362 1.00 57.94 103 THR A O 1
ATOM 804 N N . PRO A 1 104 ? 22.083 1.947 -10.140 1.00 45.66 104 PRO A N 1
ATOM 805 C CA . PRO A 1 104 ? 23.097 2.445 -11.053 1.00 45.66 104 PRO A CA 1
ATOM 806 C C . PRO A 1 104 ? 23.414 3.881 -10.630 1.00 45.66 104 PRO A C 1
ATOM 808 O O . PRO A 1 104 ? 22.590 4.785 -10.767 1.00 45.66 104 PRO A O 1
ATOM 811 N N . SER A 1 105 ? 24.588 4.075 -10.027 1.00 53.81 105 SER A N 1
ATOM 812 C CA . SER A 1 105 ? 25.117 5.406 -9.753 1.00 53.81 105 SER A CA 1
ATOM 813 C C . SER A 1 105 ? 25.136 6.162 -11.069 1.00 53.81 105 SER A C 1
ATOM 815 O O . SER A 1 105 ? 25.703 5.667 -12.041 1.00 53.81 105 SER A O 1
ATOM 817 N N . ALA A 1 106 ? 24.520 7.345 -11.102 1.00 53.81 106 ALA A N 1
ATOM 818 C CA . ALA A 1 106 ? 24.688 8.270 -12.210 1.00 53.81 106 ALA A CA 1
ATOM 819 C C . ALA A 1 106 ? 26.194 8.477 -12.409 1.00 53.81 106 ALA A C 1
ATOM 821 O O . ALA A 1 106 ? 26.864 9.090 -11.574 1.00 53.81 106 ALA A O 1
ATOM 822 N N . GLU A 1 107 ? 26.727 7.875 -13.468 1.00 45.31 107 GLU A N 1
ATOM 823 C CA . GLU A 1 107 ? 28.122 7.972 -13.848 1.00 45.31 107 GLU A CA 1
ATOM 824 C C . GLU A 1 107 ? 28.387 9.447 -14.132 1.00 45.31 107 GLU A C 1
ATOM 826 O O . GLU A 1 107 ? 27.892 10.027 -15.099 1.00 45.31 107 GLU A O 1
ATOM 831 N N . LYS A 1 108 ? 29.072 10.101 -13.192 1.00 48.75 108 LYS A N 1
ATOM 832 C CA . LYS A 1 108 ? 29.463 11.498 -13.325 1.00 48.75 108 LYS A CA 1
ATOM 833 C C . LYS A 1 108 ? 30.325 11.566 -14.591 1.00 48.75 108 LYS A C 1
ATOM 835 O O . LYS A 1 108 ? 31.341 10.871 -14.624 1.00 48.75 108 LYS A O 1
ATOM 840 N N . PRO A 1 109 ? 29.949 12.337 -15.627 1.00 48.84 109 PRO A N 1
ATOM 841 C CA . PRO A 1 109 ? 30.717 12.356 -16.860 1.00 48.84 109 PRO A CA 1
ATOM 842 C C . PRO A 1 109 ? 32.145 12.795 -16.537 1.00 48.84 109 PRO A C 1
ATOM 844 O O . PRO A 1 109 ? 32.362 13.847 -15.928 1.00 48.84 109 PRO A O 1
ATOM 847 N N . ALA A 1 110 ? 33.109 11.947 -16.893 1.00 54.69 110 ALA A N 1
ATOM 848 C CA . ALA A 1 110 ? 34.520 12.266 -16.795 1.00 54.69 110 ALA A CA 1
ATOM 849 C C . ALA A 1 110 ? 34.796 13.454 -17.722 1.00 54.69 110 ALA A C 1
ATOM 851 O O . ALA A 1 110 ? 34.776 13.320 -18.945 1.00 54.69 110 ALA A O 1
ATOM 852 N N . VAL A 1 111 ? 35.008 14.628 -17.129 1.00 60.31 111 VAL A N 1
ATOM 853 C CA . VAL A 1 111 ? 35.518 15.801 -17.838 1.00 60.31 111 VAL A CA 1
ATOM 854 C C . VAL A 1 111 ? 36.936 15.449 -18.289 1.00 60.31 111 VAL A C 1
ATOM 856 O O . VAL A 1 111 ? 37.804 15.215 -17.447 1.00 60.31 111 VAL A O 1
ATOM 859 N N . ARG A 1 112 ? 37.130 15.328 -19.604 1.00 55.03 112 ARG A N 1
ATOM 860 C CA . ARG A 1 112 ? 38.447 15.307 -20.248 1.00 55.03 112 ARG A CA 1
ATOM 861 C C . ARG A 1 112 ? 38.851 16.724 -20.614 1.00 55.03 112 ARG A C 1
ATOM 863 O O . ARG A 1 112 ? 37.949 17.478 -21.041 1.00 55.03 112 ARG A O 1
#

Secondary structure (DSSP, 8-state):
--HHHHHHHHHHHHHHHHHHHHTT-TTHHHHHHHHHH-TTS-HHHHHHHHHHHHHHHHTTT-HHHHHHHHHHHHHHS-TT-TTHHHHHHHHHH-GGGTSPPPP---------

Sequence (112 aa):
NSPLLKALATRARLYATLTRLDLGEKEAETSLASIAEDKTAPDTLRGYAMIILANTALNRGDSINAAKWINLMDKRLLPNHVWTDDKNWLVRSEPSLLNPPPTPSAEKPAVR